Protein AF-A0A965WZR4-F1 (afdb_monomer)

Structure (mmCIF, N/CA/C/O backbone):
data_AF-A0A965WZR4-F1
#
_entry.id   AF-A0A965WZR4-F1
#
loop_
_atom_site.group_PDB
_atom_site.id
_atom_site.type_symbol
_atom_site.label_atom_id
_atom_site.label_alt_id
_atom_site.label_comp_id
_atom_site.label_asym_id
_atom_site.label_entity_id
_atom_site.label_seq_id
_atom_site.pdbx_PDB_ins_code
_atom_site.Cartn_x
_atom_site.Cartn_y
_atom_site.Cartn_z
_atom_site.occupancy
_atom_site.B_iso_or_equiv
_atom_site.auth_seq_id
_atom_site.auth_comp_id
_atom_site.auth_asym_id
_atom_site.auth_atom_id
_at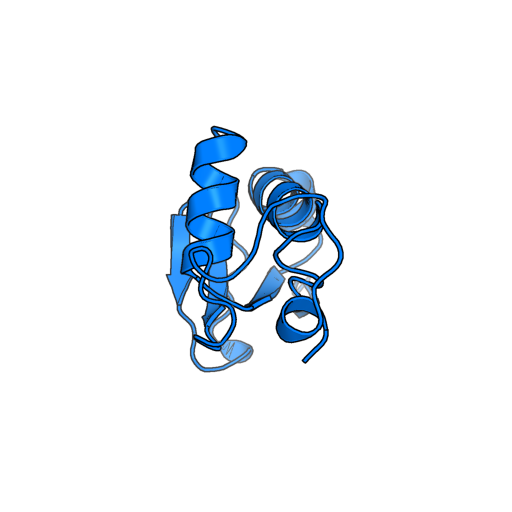om_site.pdbx_PDB_model_num
ATOM 1 N N . MET A 1 1 ? -18.527 7.683 17.108 1.00 55.28 1 MET A N 1
ATOM 2 C CA . MET A 1 1 ? -18.468 8.312 15.768 1.00 55.28 1 MET A CA 1
ATOM 3 C C . MET A 1 1 ? -18.028 7.256 14.766 1.00 55.28 1 MET A C 1
ATOM 5 O O . MET A 1 1 ? -17.180 6.447 15.120 1.00 55.28 1 MET A O 1
ATOM 9 N N . ASN A 1 2 ? -18.622 7.208 13.571 1.00 85.25 2 ASN A N 1
ATOM 10 C CA . ASN A 1 2 ? -18.220 6.254 12.534 1.00 85.25 2 ASN A CA 1
ATOM 11 C C . ASN A 1 2 ? -16.966 6.788 11.819 1.00 85.25 2 ASN A C 1
ATOM 13 O O . ASN A 1 2 ? -16.986 7.926 11.354 1.00 85.25 2 ASN A O 1
ATOM 17 N N . ARG A 1 3 ? -15.882 6.003 11.761 1.00 93.88 3 ARG A N 1
ATOM 18 C CA . ARG A 1 3 ? -14.656 6.387 11.038 1.00 93.88 3 ARG A CA 1
ATOM 19 C C . ARG A 1 3 ? -14.938 6.417 9.527 1.00 93.88 3 ARG A C 1
ATOM 21 O O . ARG A 1 3 ? -15.556 5.466 9.038 1.00 93.88 3 ARG A O 1
ATOM 28 N N . PRO A 1 4 ? -14.508 7.455 8.787 1.00 96.81 4 PRO A N 1
ATOM 29 C CA . PRO A 1 4 ? -14.688 7.503 7.341 1.00 96.81 4 PRO A CA 1
ATOM 30 C C . PRO A 1 4 ? -13.869 6.405 6.658 1.00 96.81 4 PRO A C 1
ATOM 32 O O . PRO A 1 4 ? -12.807 6.019 7.148 1.00 96.81 4 PRO A O 1
ATOM 35 N N . ILE A 1 5 ? -14.355 5.927 5.512 1.00 97.81 5 ILE A N 1
ATOM 36 C CA . ILE A 1 5 ? -13.564 5.085 4.612 1.00 97.81 5 ILE A CA 1
ATOM 37 C C . ILE A 1 5 ? -12.811 6.011 3.659 1.00 97.81 5 ILE A C 1
ATOM 39 O O . ILE A 1 5 ? -13.432 6.845 3.000 1.00 97.81 5 ILE A O 1
ATOM 43 N N . ILE A 1 6 ? -11.488 5.872 3.597 1.00 98.12 6 ILE A N 1
ATOM 44 C CA . ILE A 1 6 ? -10.620 6.649 2.707 1.00 98.12 6 ILE A CA 1
ATOM 45 C C . ILE A 1 6 ? -9.971 5.684 1.723 1.00 98.12 6 ILE A C 1
ATOM 47 O O . ILE A 1 6 ? -9.233 4.787 2.127 1.00 98.12 6 ILE A O 1
ATOM 51 N N . ALA A 1 7 ? -10.253 5.881 0.436 1.00 98.06 7 ALA A N 1
ATOM 52 C CA . ALA A 1 7 ? -9.587 5.154 -0.632 1.00 98.06 7 ALA A CA 1
ATOM 53 C C . ALA A 1 7 ? -8.182 5.729 -0.855 1.00 98.06 7 ALA A C 1
ATOM 55 O O . ALA A 1 7 ? -8.032 6.933 -1.072 1.00 98.06 7 ALA A O 1
ATOM 56 N N . VAL A 1 8 ? -7.167 4.870 -0.816 1.00 98.38 8 VAL A N 1
ATOM 57 C CA . VAL A 1 8 ? -5.767 5.228 -1.051 1.00 98.38 8 VAL A CA 1
ATOM 58 C C . VAL A 1 8 ? -5.265 4.434 -2.256 1.00 98.38 8 VAL A C 1
ATOM 60 O O . VAL A 1 8 ? -5.110 3.214 -2.157 1.00 98.38 8 VAL A O 1
ATOM 63 N N . PRO A 1 9 ? -5.028 5.081 -3.410 1.00 97.75 9 PRO A N 1
ATOM 64 C CA . PRO A 1 9 ? -4.387 4.408 -4.527 1.00 97.75 9 PRO A CA 1
ATOM 65 C C . PRO A 1 9 ? -2.935 4.083 -4.165 1.00 97.75 9 PRO A C 1
ATOM 67 O O . PRO A 1 9 ? -2.244 4.897 -3.553 1.00 97.75 9 PRO A O 1
ATOM 70 N N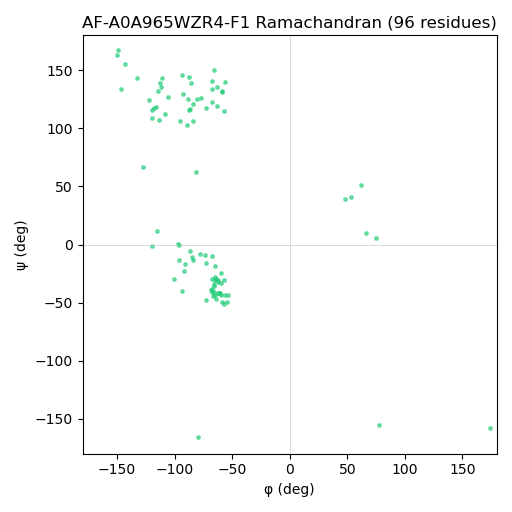 . MET A 1 10 ? -2.464 2.907 -4.576 1.00 97.25 10 MET A N 1
ATOM 71 C CA . MET A 1 10 ? -1.078 2.478 -4.367 1.00 97.25 10 MET A CA 1
ATOM 72 C C . MET A 1 10 ? -0.061 3.427 -5.020 1.00 97.25 10 MET A C 1
ATOM 74 O O . MET A 1 10 ? 1.027 3.640 -4.485 1.00 97.25 10 MET A O 1
ATOM 78 N N . GLY A 1 11 ? -0.438 4.018 -6.157 1.00 96.00 11 GLY A N 1
ATOM 79 C CA . GLY A 1 11 ? 0.442 4.847 -6.973 1.00 96.00 11 GLY A CA 1
ATOM 80 C C . GLY A 1 11 ? 1.416 4.010 -7.801 1.00 96.00 11 GLY A C 1
ATOM 81 O O . GLY A 1 11 ? 1.145 2.850 -8.106 1.00 96.00 11 GLY A O 1
ATOM 82 N N . ASP A 1 12 ? 2.544 4.622 -8.166 1.00 96.75 12 ASP A N 1
ATOM 83 C CA . ASP A 1 12 ? 3.593 3.978 -8.959 1.00 96.75 12 ASP A CA 1
ATOM 84 C C . ASP A 1 12 ? 4.201 2.786 -8.183 1.00 96.75 12 ASP A C 1
ATOM 86 O O . ASP A 1 12 ? 4.795 2.987 -7.114 1.00 96.75 12 ASP A O 1
ATOM 90 N N . PRO A 1 13 ? 4.107 1.553 -8.712 1.00 96.88 13 PRO A N 1
ATOM 91 C CA . PRO A 1 13 ? 4.574 0.348 -8.036 1.00 96.88 13 PRO A CA 1
ATOM 92 C C . PRO A 1 13 ? 6.113 0.204 -8.006 1.00 96.88 13 PRO A C 1
ATOM 94 O O . PRO A 1 13 ? 6.628 -0.707 -7.346 1.00 96.88 13 PRO A O 1
ATOM 97 N N . ALA A 1 14 ? 6.849 1.058 -8.729 1.00 96.75 14 ALA A N 1
ATOM 98 C CA . ALA A 1 14 ? 8.305 1.221 -8.685 1.00 96.75 14 ALA A CA 1
ATOM 99 C C . ALA A 1 14 ? 8.770 2.367 -7.771 1.00 96.75 14 ALA A C 1
ATOM 101 O O . ALA A 1 14 ? 9.970 2.462 -7.489 1.00 96.75 14 ALA A O 1
ATOM 102 N N . GLY A 1 15 ? 7.852 3.241 -7.350 1.00 96.56 15 GLY A N 1
ATOM 103 C CA . GLY A 1 15 ? 8.101 4.299 -6.375 1.00 96.56 15 GLY A CA 1
ATOM 104 C C . GLY A 1 15 ? 8.086 3.789 -4.932 1.00 96.56 15 GLY A C 1
ATOM 105 O O . GLY A 1 15 ? 8.131 2.590 -4.688 1.00 96.56 15 GLY A O 1
ATOM 106 N N . ILE A 1 16 ? 8.001 4.725 -3.978 1.00 98.00 16 ILE A N 1
ATOM 107 C CA . ILE A 1 16 ? 7.962 4.429 -2.529 1.00 98.00 16 ILE A CA 1
ATOM 108 C C . ILE A 1 16 ? 6.539 4.374 -1.940 1.00 98.00 16 ILE A C 1
ATOM 110 O O . ILE A 1 16 ? 6.360 4.229 -0.730 1.00 98.00 16 ILE A O 1
ATOM 114 N N . GLY A 1 17 ? 5.518 4.596 -2.775 1.00 97.94 17 GLY A N 1
ATOM 115 C CA . GLY A 1 17 ? 4.111 4.621 -2.364 1.00 97.94 17 GLY A CA 1
ATOM 116 C C . GLY A 1 17 ? 3.681 3.347 -1.624 1.00 97.94 17 GLY A C 1
ATOM 117 O O . GLY A 1 17 ? 3.155 3.463 -0.512 1.00 97.94 17 GLY A O 1
ATOM 118 N N . PRO A 1 18 ? 3.963 2.144 -2.164 1.00 98.38 18 PRO A N 1
ATOM 119 C CA . PRO A 1 18 ? 3.677 0.881 -1.485 1.00 98.38 18 PRO A CA 1
ATOM 120 C C . PRO A 1 18 ? 4.279 0.793 -0.072 1.00 98.38 18 PRO A C 1
ATOM 122 O O . PRO A 1 18 ? 3.596 0.390 0.869 1.00 98.38 18 PRO A O 1
ATOM 125 N N . GLU A 1 19 ? 5.531 1.214 0.111 1.00 98.62 19 GLU A N 1
ATOM 126 C CA . GLU A 1 19 ? 6.244 1.195 1.392 1.00 98.62 19 GLU A CA 1
ATOM 127 C C . GLU A 1 19 ? 5.648 2.172 2.410 1.00 98.62 19 GLU A C 1
ATOM 129 O O . GLU A 1 19 ? 5.566 1.861 3.601 1.00 98.62 19 GLU A O 1
ATOM 134 N N . ILE A 1 20 ? 5.224 3.354 1.957 1.00 98.56 20 ILE A N 1
ATOM 135 C CA . ILE A 1 20 ? 4.531 4.325 2.812 1.00 98.56 20 ILE A CA 1
ATOM 136 C C . ILE A 1 20 ? 3.197 3.737 3.271 1.00 98.56 20 ILE A C 1
ATOM 138 O O . ILE A 1 20 ? 2.913 3.754 4.466 1.00 98.56 20 ILE A O 1
ATOM 142 N N . ILE A 1 21 ? 2.418 3.153 2.356 1.00 98.62 21 ILE A N 1
ATOM 143 C CA . ILE A 1 21 ? 1.107 2.569 2.665 1.00 98.62 21 ILE A CA 1
ATOM 144 C C . ILE A 1 21 ? 1.224 1.498 3.747 1.00 98.62 21 ILE A C 1
ATOM 146 O O . ILE A 1 21 ? 0.515 1.564 4.748 1.00 98.62 21 ILE A O 1
ATOM 150 N N . VAL A 1 22 ? 2.133 0.531 3.601 1.00 98.69 22 VAL A N 1
ATOM 151 C CA . VAL A 1 22 ? 2.237 -0.571 4.574 1.00 98.69 22 VAL A CA 1
ATOM 152 C C . VAL A 1 22 ? 2.692 -0.076 5.953 1.00 98.69 22 VAL A C 1
ATOM 154 O O . VAL A 1 22 ? 2.210 -0.571 6.968 1.00 98.69 22 VAL A O 1
ATOM 157 N N . LYS A 1 23 ? 3.545 0.956 6.018 1.00 98.62 23 LYS A N 1
ATOM 158 C CA . LYS A 1 23 ? 3.920 1.609 7.287 1.00 98.62 23 LYS A CA 1
ATOM 159 C C . LYS A 1 23 ? 2.747 2.361 7.911 1.00 98.62 23 LYS A C 1
ATOM 161 O O . LYS A 1 23 ? 2.547 2.276 9.116 1.00 98.62 23 LYS A O 1
ATOM 166 N N . THR A 1 24 ? 1.950 3.047 7.097 1.00 98.19 24 THR A N 1
ATOM 167 C CA . THR A 1 24 ? 0.726 3.737 7.521 1.00 98.19 24 THR A CA 1
ATOM 168 C C . THR A 1 24 ? -0.306 2.760 8.093 1.00 98.19 24 THR A C 1
ATOM 170 O O . THR A 1 24 ? -0.895 3.044 9.129 1.00 98.19 24 THR A O 1
ATOM 173 N N . ILE A 1 25 ? -0.502 1.586 7.483 1.00 98.44 25 ILE A N 1
ATOM 174 C CA . ILE A 1 25 ? -1.424 0.555 8.000 1.00 98.44 25 ILE A CA 1
ATOM 175 C C . ILE A 1 25 ? -0.938 -0.055 9.326 1.00 98.44 25 ILE A C 1
ATOM 177 O O . ILE A 1 25 ? -1.750 -0.463 10.160 1.00 98.44 25 ILE A O 1
ATOM 181 N N . ALA A 1 26 ? 0.378 -0.110 9.540 1.00 98.25 26 ALA A N 1
ATOM 182 C CA . ALA A 1 26 ? 0.963 -0.589 10.789 1.00 98.25 26 ALA A CA 1
ATOM 183 C C . ALA A 1 26 ? 0.801 0.400 11.962 1.00 98.25 26 ALA A C 1
ATOM 185 O O . ALA A 1 26 ? 0.971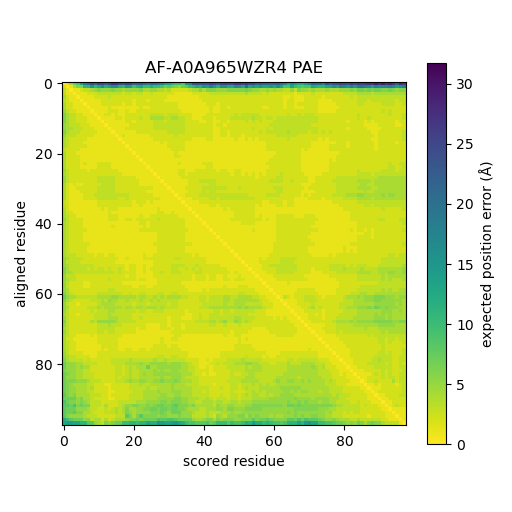 -0.005 13.111 1.00 98.25 26 ALA A O 1
ATOM 186 N N . ASP A 1 27 ? 0.473 1.670 11.699 1.00 98.00 27 ASP A N 1
ATOM 187 C CA . ASP A 1 27 ? 0.345 2.713 12.719 1.00 98.00 27 ASP A CA 1
ATOM 188 C C . ASP A 1 27 ? -1.079 2.755 13.326 1.00 98.00 27 ASP A C 1
ATOM 190 O O . ASP A 1 27 ? -2.046 3.099 12.633 1.00 98.00 27 ASP A O 1
ATOM 194 N N . PRO A 1 28 ? -1.251 2.471 14.635 1.00 97.00 28 PRO A N 1
ATOM 195 C CA . PRO A 1 28 ? -2.549 2.554 15.306 1.00 97.00 28 PRO A CA 1
ATOM 196 C C . PRO A 1 28 ? -3.192 3.950 15.270 1.00 97.00 28 PRO A C 1
ATOM 198 O O . PRO A 1 28 ? -4.415 4.063 15.374 1.00 97.00 28 PRO A O 1
ATOM 201 N N . ALA A 1 29 ? -2.405 5.024 15.131 1.00 97.44 29 ALA A N 1
ATOM 202 C CA . ALA A 1 29 ? -2.942 6.379 15.034 1.00 97.44 29 ALA A CA 1
ATOM 203 C C . ALA A 1 29 ? -3.778 6.567 13.759 1.00 97.44 29 ALA A C 1
ATOM 205 O O . ALA A 1 29 ? -4.760 7.309 13.760 1.00 97.44 29 ALA A O 1
ATOM 206 N N . VAL A 1 30 ? -3.439 5.854 12.683 1.00 96.81 30 VAL A N 1
ATOM 207 C CA . VAL A 1 30 ? -4.162 5.926 11.410 1.00 96.81 30 VAL A CA 1
ATOM 208 C C . VAL A 1 30 ? -5.510 5.226 11.520 1.00 96.81 30 VAL A C 1
ATOM 210 O O . VAL A 1 30 ? -6.538 5.803 11.153 1.00 96.81 30 VAL A O 1
ATOM 213 N N . SER A 1 31 ? -5.531 4.011 12.073 1.00 95.69 31 SER A N 1
ATOM 214 C CA . SER A 1 31 ? -6.777 3.262 12.255 1.00 95.69 31 SER A CA 1
ATOM 215 C C . SER A 1 31 ? -7.714 3.962 13.245 1.00 95.69 31 SER A C 1
ATOM 217 O O . SER A 1 31 ? -8.928 3.877 13.090 1.00 95.69 31 SER A O 1
ATOM 219 N N . ALA A 1 32 ? -7.204 4.741 14.203 1.00 96.31 32 ALA A N 1
ATOM 220 C CA . ALA A 1 32 ? -8.042 5.575 15.065 1.00 96.31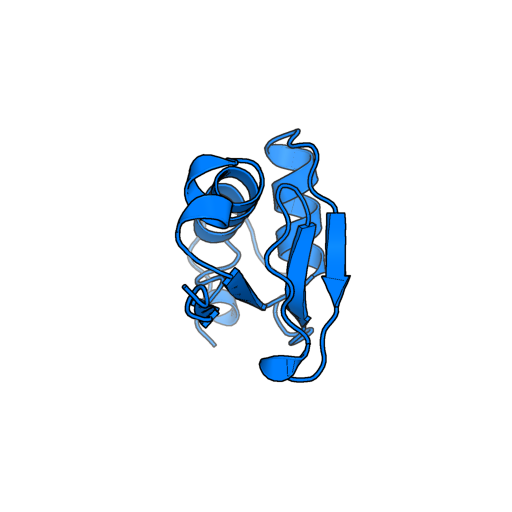 32 ALA A CA 1
ATOM 221 C C . ALA A 1 32 ? -8.797 6.681 14.295 1.00 96.31 32 ALA A C 1
ATOM 223 O O . ALA A 1 32 ? -9.907 7.051 14.685 1.00 96.31 32 ALA A O 1
ATOM 224 N N . LEU A 1 33 ? -8.232 7.181 13.190 1.00 96.56 33 LEU A N 1
ATOM 225 C CA . LEU A 1 33 ? -8.775 8.298 12.409 1.00 96.56 33 LEU A CA 1
ATOM 226 C C . LEU A 1 33 ? -9.669 7.850 11.247 1.00 96.56 33 LEU A C 1
ATOM 228 O O . LEU A 1 33 ? -10.699 8.475 10.993 1.00 96.56 33 LEU A O 1
ATOM 232 N N . ALA A 1 34 ? -9.300 6.780 10.539 1.00 97.19 34 ALA A N 1
ATOM 233 C CA . ALA A 1 34 ? -9.984 6.351 9.321 1.00 97.19 34 ALA A CA 1
ATOM 234 C C . ALA A 1 34 ? -9.919 4.835 9.103 1.00 97.19 34 ALA A C 1
ATOM 236 O O . ALA A 1 34 ? -9.095 4.126 9.678 1.00 97.19 34 ALA A O 1
ATOM 237 N N . LYS A 1 35 ? -10.801 4.341 8.232 1.00 97.88 35 LYS A N 1
ATOM 238 C CA . LYS A 1 35 ? -10.696 3.017 7.625 1.00 97.88 35 LYS A CA 1
ATOM 239 C C . LYS A 1 35 ? -10.019 3.171 6.266 1.00 97.88 35 LYS A C 1
ATOM 241 O O . LYS A 1 35 ? -10.617 3.715 5.339 1.00 97.88 35 LYS A O 1
ATOM 246 N N . VAL A 1 36 ? -8.761 2.760 6.169 1.00 98.31 36 VAL A N 1
ATOM 247 C CA . VAL A 1 36 ? -7.988 2.889 4.931 1.00 98.31 36 VAL A CA 1
ATOM 248 C C . VAL A 1 36 ? -8.302 1.709 4.020 1.00 98.31 36 VAL A C 1
ATOM 250 O O . VAL A 1 36 ? -8.089 0.560 4.398 1.00 98.31 36 VAL A O 1
ATOM 253 N N . LEU A 1 37 ? -8.798 2.011 2.824 1.00 98.62 37 LEU A N 1
ATOM 254 C CA . LEU A 1 37 ? -9.039 1.050 1.757 1.00 98.62 37 LEU A CA 1
ATOM 255 C C . LEU A 1 37 ? -7.999 1.272 0.665 1.00 98.62 37 LEU A C 1
ATOM 257 O O . LEU A 1 37 ? -8.019 2.301 -0.009 1.00 98.62 37 LEU A O 1
ATOM 261 N N . VAL A 1 38 ? -7.095 0.322 0.482 1.00 98.62 38 VAL A N 1
ATOM 262 C CA . VAL A 1 38 ? -6.057 0.422 -0.542 1.00 98.62 38 VAL A CA 1
ATOM 263 C C . VAL A 1 38 ? -6.598 -0.101 -1.869 1.00 98.62 38 VAL A C 1
ATOM 265 O O . VAL A 1 38 ? -7.302 -1.109 -1.907 1.00 98.62 38 VAL A O 1
ATOM 268 N N . ILE A 1 39 ? -6.266 0.583 -2.961 1.00 98.44 39 ILE A N 1
ATOM 269 C CA . ILE A 1 39 ? -6.546 0.139 -4.330 1.00 98.44 39 ILE A CA 1
ATOM 270 C C . ILE A 1 39 ? -5.201 -0.040 -5.031 1.00 98.44 39 ILE A C 1
ATOM 272 O O . ILE A 1 39 ? -4.448 0.927 -5.172 1.00 98.44 39 ILE A O 1
ATOM 276 N N . GLY A 1 40 ? -4.874 -1.259 -5.449 1.00 97.69 40 GLY A N 1
ATOM 277 C CA . GLY A 1 40 ? -3.566 -1.550 -6.031 1.00 97.69 40 GLY A CA 1
ATOM 278 C C . GLY A 1 40 ? -3.345 -3.029 -6.300 1.00 97.69 40 GLY A C 1
ATOM 279 O O . GLY A 1 40 ? -4.299 -3.789 -6.413 1.00 97.69 40 GLY A O 1
ATOM 280 N N . ASP A 1 41 ? -2.081 -3.431 -6.389 1.00 98.12 41 ASP A N 1
ATOM 281 C CA . ASP A 1 41 ? -1.688 -4.811 -6.668 1.00 98.12 41 ASP A CA 1
ATOM 282 C C . ASP A 1 41 ? -1.161 -5.488 -5.404 1.00 98.12 41 ASP A C 1
ATOM 284 O O . ASP A 1 41 ? -0.246 -4.987 -4.735 1.00 98.12 41 ASP A O 1
ATOM 288 N N . ARG A 1 42 ? -1.725 -6.653 -5.080 1.00 98.44 42 ARG A N 1
ATOM 289 C CA . ARG A 1 42 ? -1.332 -7.420 -3.895 1.00 98.44 42 ARG A CA 1
ATOM 290 C C . ARG A 1 42 ? 0.152 -7.758 -3.866 1.00 98.44 42 ARG A C 1
ATOM 292 O O . ARG A 1 42 ? 0.771 -7.608 -2.819 1.00 98.44 42 ARG A O 1
ATOM 299 N N . ARG A 1 43 ? 0.739 -8.179 -4.987 1.00 98.25 43 ARG A N 1
ATOM 300 C CA . ARG A 1 43 ? 2.133 -8.655 -5.045 1.00 98.25 43 ARG A CA 1
ATOM 301 C C . ARG A 1 43 ? 3.110 -7.524 -4.745 1.00 98.25 43 ARG A C 1
ATOM 303 O O . ARG A 1 43 ? 4.135 -7.729 -4.095 1.00 98.25 43 ARG A O 1
ATOM 310 N N . VAL A 1 44 ? 2.784 -6.313 -5.196 1.00 98.25 44 VAL A N 1
ATOM 311 C CA . VAL A 1 44 ? 3.573 -5.107 -4.913 1.00 98.25 44 VAL A CA 1
ATOM 312 C C . VAL A 1 44 ? 3.519 -4.770 -3.424 1.00 98.25 44 VAL A C 1
ATOM 314 O O . VAL A 1 44 ? 4.558 -4.499 -2.818 1.00 98.25 44 VAL A O 1
ATOM 317 N N . LEU A 1 45 ? 2.333 -4.839 -2.818 1.00 98.62 45 LEU A N 1
ATOM 318 C CA . LEU A 1 45 ? 2.147 -4.582 -1.389 1.00 98.62 45 LEU A CA 1
ATOM 319 C C . LEU A 1 45 ? 2.792 -5.668 -0.517 1.00 98.62 45 LEU A C 1
ATOM 321 O O . LEU A 1 45 ? 3.433 -5.333 0.473 1.00 98.62 45 LEU A O 1
ATOM 325 N N . GLU A 1 46 ? 2.722 -6.944 -0.899 1.00 98.50 46 GLU A N 1
ATOM 326 C CA . GLU A 1 46 ? 3.439 -8.039 -0.225 1.00 98.50 46 GLU A CA 1
ATOM 327 C C . GLU A 1 46 ? 4.956 -7.818 -0.258 1.00 98.50 46 GLU A C 1
ATOM 329 O O . GLU A 1 46 ? 5.629 -7.943 0.770 1.00 98.50 46 GLU A O 1
ATOM 334 N N . ARG A 1 47 ? 5.501 -7.403 -1.411 1.00 97.88 47 ARG A N 1
ATOM 335 C CA . ARG A 1 47 ? 6.916 -7.024 -1.525 1.00 97.88 47 ARG A CA 1
ATOM 336 C C . ARG A 1 47 ? 7.259 -5.849 -0.606 1.00 97.88 47 ARG A C 1
ATOM 338 O O . ARG A 1 47 ? 8.309 -5.875 0.035 1.00 97.88 47 ARG A O 1
ATOM 345 N N . ALA A 1 48 ? 6.390 -4.843 -0.515 1.00 98.44 48 ALA A N 1
ATOM 346 C CA . ALA A 1 48 ? 6.583 -3.694 0.366 1.00 98.44 48 ALA A CA 1
ATOM 347 C C . ALA A 1 48 ? 6.534 -4.080 1.856 1.00 98.44 48 ALA A C 1
ATOM 349 O O . ALA A 1 48 ? 7.374 -3.612 2.628 1.00 98.44 48 ALA A O 1
ATOM 350 N N . ILE A 1 49 ? 5.616 -4.971 2.257 1.00 98.69 49 ILE A N 1
ATOM 351 C CA . ILE A 1 49 ? 5.541 -5.536 3.617 1.00 98.69 49 ILE A CA 1
ATOM 352 C C . ILE A 1 49 ? 6.854 -6.243 3.962 1.00 98.69 49 ILE A C 1
ATOM 354 O O . ILE A 1 49 ? 7.447 -5.960 5.004 1.00 98.69 49 ILE A O 1
ATOM 358 N N . ALA A 1 50 ? 7.343 -7.108 3.066 1.00 98.12 50 ALA A N 1
ATOM 359 C CA . ALA A 1 50 ? 8.601 -7.825 3.254 1.00 98.12 50 ALA A CA 1
ATOM 360 C C . ALA A 1 50 ? 9.807 -6.873 3.337 1.00 98.12 50 ALA A C 1
ATOM 362 O O . ALA A 1 50 ? 10.668 -7.043 4.198 1.00 98.12 50 ALA A O 1
ATOM 363 N N . CYS A 1 51 ? 9.850 -5.847 2.481 1.00 97.44 51 CYS A N 1
ATOM 364 C CA . CYS A 1 51 ? 10.916 -4.845 2.464 1.00 97.44 51 CYS A CA 1
ATOM 365 C C . CYS A 1 51 ? 10.946 -3.997 3.745 1.00 97.44 51 CYS A C 1
ATOM 367 O O . CYS A 1 51 ? 12.015 -3.755 4.302 1.00 97.44 51 CYS A O 1
ATOM 369 N N . CYS A 1 52 ? 9.780 -3.563 4.229 1.00 98.19 52 CYS A N 1
ATOM 370 C CA . CYS A 1 52 ? 9.669 -2.705 5.408 1.00 98.19 52 CYS A CA 1
ATOM 371 C C . CYS A 1 52 ? 9.667 -3.473 6.735 1.00 98.19 52 CYS A C 1
ATOM 373 O O . CYS A 1 52 ? 9.752 -2.837 7.783 1.00 98.19 52 CYS A O 1
ATOM 375 N N . GLN A 1 53 ? 9.542 -4.804 6.694 1.00 98.25 53 GLN A N 1
ATOM 376 C CA . GLN A 1 53 ? 9.465 -5.683 7.866 1.00 98.25 53 GLN A CA 1
ATOM 377 C C . GLN A 1 53 ? 8.367 -5.261 8.858 1.00 98.25 53 GLN A C 1
ATOM 379 O O . GLN A 1 53 ? 8.558 -5.283 10.074 1.00 98.25 53 GLN A O 1
ATOM 384 N N . VAL A 1 54 ? 7.209 -4.854 8.333 1.00 97.75 54 VAL A N 1
ATOM 385 C CA . VAL A 1 54 ? 6.059 -4.428 9.143 1.00 97.75 54 VAL A CA 1
ATOM 386 C C . VAL A 1 54 ? 5.101 -5.596 9.404 1.00 97.75 54 VAL A C 1
ATOM 388 O O . VAL A 1 54 ? 4.925 -6.446 8.530 1.00 97.75 54 VAL A O 1
ATOM 391 N N . PRO A 1 55 ? 4.439 -5.650 10.574 1.00 97.00 55 PRO A N 1
ATOM 392 C CA . PRO A 1 55 ? 3.507 -6.720 10.923 1.00 97.00 55 PRO A CA 1
ATOM 393 C C . PRO A 1 55 ? 2.127 -6.475 10.290 1.00 97.00 55 PRO A C 1
ATOM 395 O O . PRO A 1 55 ? 1.140 -6.269 10.992 1.00 97.00 55 PRO A O 1
ATOM 398 N N . VAL A 1 56 ? 2.066 -6.445 8.958 1.00 98.50 56 VAL A N 1
ATOM 399 C CA . VAL A 1 56 ? 0.837 -6.180 8.198 1.00 98.50 56 VAL A CA 1
ATOM 400 C C . VAL A 1 56 ? 0.389 -7.430 7.452 1.00 98.50 56 VAL A C 1
ATOM 402 O O . VAL A 1 56 ? 1.195 -8.104 6.815 1.00 98.50 56 VAL A O 1
ATOM 405 N N . GLN A 1 57 ? -0.907 -7.722 7.504 1.00 98.38 57 GLN A N 1
ATOM 406 C CA . GLN A 1 57 ? -1.559 -8.756 6.703 1.00 98.38 57 GLN A CA 1
ATOM 407 C C . GLN A 1 57 ? -2.480 -8.110 5.672 1.00 98.38 57 GLN A C 1
ATOM 409 O O . GLN A 1 57 ? -3.133 -7.110 5.962 1.00 98.38 57 GLN A O 1
ATOM 414 N N . ILE A 1 58 ? -2.559 -8.681 4.473 1.00 98.69 58 ILE A N 1
ATOM 415 C CA . ILE A 1 58 ? -3.475 -8.201 3.436 1.00 98.69 58 ILE A CA 1
ATOM 416 C C . ILE A 1 58 ? -4.791 -8.969 3.531 1.00 98.69 58 ILE A C 1
ATOM 418 O O . ILE A 1 58 ? -4.807 -10.200 3.516 1.00 98.69 58 ILE A O 1
ATOM 422 N N . ARG A 1 59 ? -5.900 -8.230 3.570 1.00 98.56 59 ARG A N 1
ATOM 423 C CA . ARG A 1 59 ? -7.260 -8.751 3.447 1.00 98.56 59 ARG A CA 1
ATOM 424 C C . ARG A 1 59 ? -7.877 -8.239 2.143 1.00 98.56 59 ARG A C 1
ATOM 426 O O . ARG A 1 59 ? -8.243 -7.067 2.060 1.00 98.56 59 ARG A O 1
ATOM 433 N N . PRO A 1 60 ? -8.029 -9.094 1.120 1.00 98.06 60 PRO A N 1
ATOM 434 C CA . PRO A 1 60 ? -8.750 -8.723 -0.088 1.00 98.06 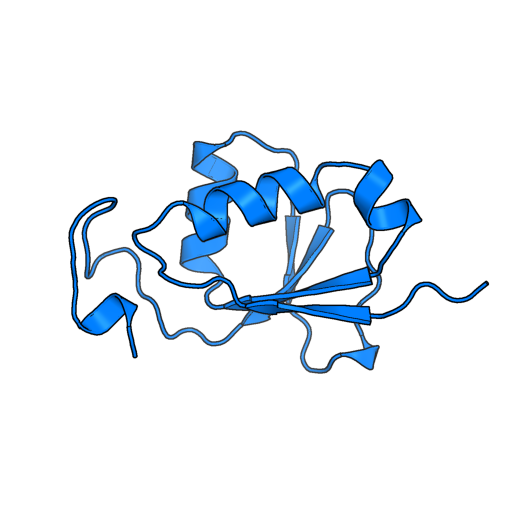60 PRO A CA 1
ATOM 435 C C . PRO A 1 60 ? -10.221 -8.423 0.220 1.00 98.06 60 PRO A C 1
ATOM 437 O O . PRO A 1 60 ? -10.881 -9.178 0.937 1.00 98.06 60 PRO A O 1
ATOM 440 N N . VAL A 1 61 ? -10.745 -7.341 -0.349 1.00 98.06 61 VAL A N 1
ATOM 441 C CA . VAL A 1 61 ? -12.147 -6.930 -0.247 1.00 98.06 61 VAL A CA 1
ATOM 442 C C . VAL A 1 61 ? -12.690 -6.578 -1.630 1.00 98.06 61 VAL A C 1
ATOM 444 O O . VAL A 1 61 ? -11.989 -6.019 -2.467 1.00 98.06 61 VAL A O 1
ATOM 447 N N . SER A 1 62 ? -13.958 -6.903 -1.885 1.00 95.69 62 SER A N 1
ATOM 448 C CA . SER A 1 62 ? -14.595 -6.662 -3.189 1.00 95.69 62 SER A CA 1
ATOM 449 C C . SER A 1 62 ? -15.307 -5.314 -3.287 1.00 95.69 62 SER A C 1
ATOM 451 O O . SER A 1 62 ? -15.530 -4.814 -4.386 1.00 95.69 62 SER A O 1
ATOM 453 N N . THR A 1 63 ? -15.690 -4.718 -2.155 1.00 95.50 63 THR A N 1
ATOM 454 C CA . THR A 1 63 ? -16.387 -3.428 -2.119 1.00 95.50 63 THR A CA 1
ATOM 455 C C . THR A 1 63 ? -15.935 -2.590 -0.923 1.00 95.50 63 THR A C 1
ATOM 457 O O . THR A 1 63 ? -15.536 -3.153 0.102 1.00 95.50 63 THR A O 1
ATOM 460 N N . PRO A 1 64 ? -16.059 -1.249 -0.989 1.00 95.25 64 PRO A N 1
ATOM 461 C CA . PRO A 1 64 ? -15.677 -0.380 0.122 1.00 95.25 64 PRO A CA 1
ATOM 462 C C . PRO A 1 64 ? -16.394 -0.690 1.442 1.00 95.25 64 PRO A C 1
ATOM 464 O O . PRO A 1 64 ? -15.813 -0.517 2.509 1.00 95.25 64 PRO A O 1
ATOM 467 N N . GLY A 1 65 ? -17.633 -1.194 1.392 1.00 95.25 65 GLY A N 1
ATOM 468 C CA . GLY A 1 65 ? -18.419 -1.523 2.587 1.00 95.25 65 GLY A CA 1
ATOM 469 C C . GLY A 1 65 ? -17.837 -2.654 3.443 1.00 95.25 65 GLY A C 1
ATOM 470 O O . GLY A 1 65 ? -18.181 -2.760 4.617 1.00 95.25 65 GLY A O 1
ATOM 471 N N . LEU A 1 66 ? -16.938 -3.468 2.880 1.00 96.12 66 LEU A N 1
ATOM 472 C CA . LEU A 1 66 ? -16.248 -4.549 3.589 1.00 96.12 66 LEU A CA 1
ATOM 473 C C . LEU A 1 66 ? -14.968 -4.084 4.302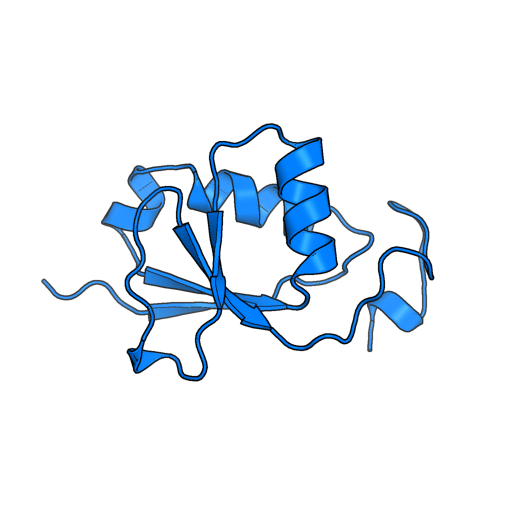 1.00 96.12 66 LEU A C 1
ATOM 475 O O . LEU A 1 66 ? -14.363 -4.869 5.028 1.00 96.12 66 LEU A O 1
ATOM 479 N N . CYS A 1 67 ? -14.564 -2.823 4.123 1.00 96.75 67 CYS A N 1
ATOM 480 C CA . CYS A 1 67 ? -13.403 -2.252 4.796 1.00 96.75 67 CYS A CA 1
ATOM 481 C C . CYS A 1 67 ? -13.660 -2.124 6.307 1.00 96.75 67 CYS A C 1
ATOM 483 O O . CYS A 1 67 ? -14.605 -1.458 6.760 1.00 96.75 67 CYS A O 1
ATOM 485 N N . GLN A 1 68 ? -12.799 -2.757 7.099 1.00 96.00 68 GLN A N 1
ATOM 486 C CA . GLN A 1 68 ? -12.887 -2.760 8.559 1.00 96.00 68 GLN A CA 1
ATOM 487 C C . GLN A 1 68 ? -11.906 -1.753 9.171 1.00 96.00 68 GLN A C 1
ATOM 489 O O . GLN A 1 68 ? -12.216 -1.146 10.204 1.00 96.00 68 GLN A O 1
ATOM 494 N N . GLY A 1 69 ? -10.776 -1.500 8.497 1.00 95.62 69 GLY A N 1
ATOM 495 C CA . GLY A 1 69 ? -9.763 -0.538 8.922 1.00 95.62 69 GLY A CA 1
ATOM 496 C C . GLY A 1 69 ? -9.144 -0.910 10.265 1.00 95.62 69 GLY A C 1
ATOM 497 O O . GLY A 1 69 ? -9.169 -0.101 11.194 1.00 95.62 69 GLY A O 1
ATOM 498 N N . GLU A 1 70 ? -8.685 -2.150 10.394 1.00 97.00 70 GLU A N 1
ATOM 499 C CA . GLU A 1 70 ? -8.020 -2.661 11.595 1.00 97.00 70 GLU A CA 1
ATOM 500 C C . GLU A 1 70 ? -6.517 -2.365 11.527 1.00 97.00 70 GLU A C 1
ATOM 502 O O . GLU A 1 70 ? -5.913 -2.414 10.457 1.00 97.00 70 GLU A O 1
ATOM 507 N N . THR A 1 71 ? -5.898 -2.056 12.667 1.00 97.94 71 THR A N 1
ATOM 508 C CA . THR A 1 71 ? -4.444 -1.852 12.730 1.00 97.94 71 THR A CA 1
ATOM 509 C C . THR A 1 71 ? -3.716 -3.112 12.275 1.00 97.94 71 THR A C 1
ATOM 511 O O . THR A 1 71 ? -4.017 -4.202 12.758 1.00 97.94 71 THR A O 1
ATOM 514 N N . GLY A 1 72 ? -2.743 -2.964 11.377 1.00 98.06 72 GLY A N 1
ATOM 515 C CA . GLY A 1 72 ? -1.984 -4.100 10.854 1.00 98.06 72 GLY A CA 1
ATOM 516 C C . GLY A 1 72 ? -2.747 -4.955 9.835 1.00 98.06 72 GLY A C 1
ATOM 517 O O . GLY A 1 72 ? -2.214 -5.969 9.392 1.00 98.06 72 GLY A O 1
ATOM 518 N N . VAL A 1 73 ? -3.957 -4.563 9.419 1.00 98.62 73 VAL A N 1
ATOM 519 C CA . VAL A 1 73 ? -4.697 -5.246 8.350 1.00 98.62 73 VAL A CA 1
ATOM 520 C C . VAL A 1 73 ? -4.951 -4.282 7.199 1.00 98.62 73 VAL A C 1
ATOM 522 O O . VAL A 1 73 ? -5.656 -3.284 7.332 1.00 98.62 73 VAL A O 1
ATOM 525 N N . LEU A 1 74 ? -4.368 -4.594 6.047 1.00 98.75 74 LEU A N 1
ATOM 526 C CA . LEU A 1 74 ? -4.513 -3.832 4.817 1.00 98.75 74 LEU A CA 1
ATOM 527 C C . LEU A 1 74 ? -5.725 -4.362 4.046 1.00 98.75 74 LEU A C 1
ATOM 529 O O . LEU A 1 74 ? -5.648 -5.413 3.408 1.00 98.75 74 LEU A O 1
ATOM 533 N N . ASP A 1 75 ? -6.837 -3.629 4.101 1.00 98.62 75 ASP A N 1
ATOM 534 C CA . ASP A 1 75 ? -8.012 -3.896 3.269 1.00 98.62 75 ASP A CA 1
ATOM 535 C C . ASP A 1 75 ? -7.717 -3.479 1.820 1.00 98.62 75 ASP A C 1
ATOM 537 O O . ASP A 1 75 ? -7.457 -2.303 1.555 1.00 98.62 75 ASP A O 1
ATOM 541 N N . LEU A 1 76 ? -7.737 -4.436 0.888 1.00 98.75 76 LEU A N 1
ATOM 542 C CA . LEU A 1 76 ? -7.271 -4.249 -0.491 1.00 98.75 76 LEU A CA 1
ATOM 543 C C . LEU A 1 76 ? -8.361 -4.544 -1.525 1.00 98.75 76 LEU A C 1
ATOM 545 O O . LEU A 1 76 ? -8.856 -5.667 -1.592 1.00 98.75 76 LEU A O 1
ATOM 549 N N . ILE A 1 77 ? -8.645 -3.580 -2.401 1.00 98.50 77 ILE A N 1
ATOM 550 C CA . ILE A 1 77 ? -9.200 -3.862 -3.730 1.00 98.50 77 ILE A CA 1
ATOM 551 C C . ILE A 1 77 ? -8.021 -4.198 -4.645 1.00 98.50 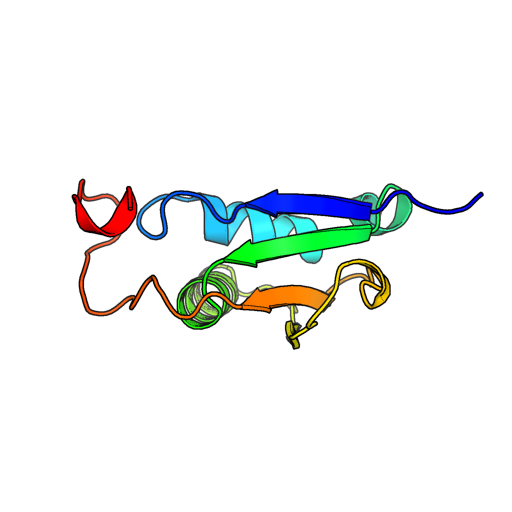77 ILE A C 1
ATOM 553 O O . ILE A 1 77 ? -7.238 -3.321 -5.013 1.00 98.50 77 ILE A O 1
ATOM 557 N N . ASP A 1 78 ? -7.891 -5.484 -4.957 1.00 98.00 78 ASP A N 1
ATOM 558 C CA . ASP A 1 78 ? -6.775 -6.038 -5.721 1.00 98.00 78 ASP A CA 1
ATOM 559 C C . ASP A 1 78 ? -7.056 -5.951 -7.224 1.00 98.00 78 ASP A C 1
ATOM 561 O O . ASP A 1 78 ? -8.020 -6.540 -7.715 1.00 98.00 78 ASP A O 1
ATOM 565 N N . LEU A 1 79 ? -6.232 -5.186 -7.935 1.00 96.50 79 LEU A N 1
ATOM 566 C CA . LEU A 1 79 ? -6.357 -4.951 -9.372 1.00 96.50 79 LEU A CA 1
ATOM 567 C C . LEU A 1 79 ? -5.572 -5.958 -10.219 1.00 96.50 79 LEU A C 1
ATOM 569 O O . LEU A 1 79 ? -5.830 -6.040 -11.418 1.00 96.50 79 LEU A O 1
ATOM 573 N N . ASP A 1 80 ? -4.620 -6.687 -9.623 1.00 95.62 80 ASP A N 1
ATOM 574 C CA . ASP A 1 80 ? -3.761 -7.666 -10.310 1.00 95.62 80 ASP A CA 1
ATOM 575 C C . ASP A 1 80 ? -3.126 -7.135 -11.621 1.00 95.62 80 ASP A C 1
ATOM 577 O O . ASP A 1 80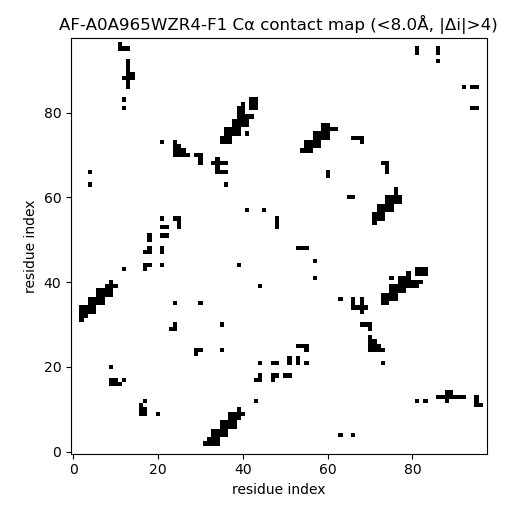 ? -3.028 -7.836 -12.629 1.00 95.62 80 ASP A O 1
ATOM 581 N N . ASN A 1 81 ? -2.703 -5.866 -11.634 1.00 93.94 81 ASN A N 1
ATOM 582 C CA . ASN A 1 81 ? -2.268 -5.164 -12.846 1.00 93.94 81 ASN A CA 1
ATOM 583 C C . ASN A 1 81 ? -0.809 -4.670 -12.825 1.00 93.94 81 ASN A C 1
ATOM 585 O O . ASN A 1 81 ? -0.347 -4.127 -13.828 1.00 93.94 81 ASN A O 1
ATOM 589 N N . ALA A 1 82 ? -0.063 -4.876 -11.737 1.00 94.25 82 ALA A N 1
ATOM 590 C CA . ALA A 1 82 ? 1.293 -4.351 -11.566 1.00 94.25 82 ALA A CA 1
ATOM 591 C C . ALA A 1 82 ? 2.294 -5.450 -11.178 1.00 94.25 82 ALA A C 1
ATOM 593 O O . ALA A 1 82 ? 2.850 -5.454 -10.083 1.00 94.25 82 ALA A O 1
ATOM 594 N N . ASP A 1 83 ? 2.552 -6.385 -12.097 1.00 94.38 83 ASP A N 1
ATOM 595 C CA . ASP A 1 83 ? 3.498 -7.485 -11.878 1.00 94.38 83 ASP A CA 1
ATOM 596 C C . ASP A 1 83 ? 4.914 -6.967 -11.518 1.00 94.38 83 ASP A C 1
ATOM 598 O O . ASP A 1 83 ? 5.589 -6.361 -12.366 1.00 94.38 83 ASP A O 1
ATOM 602 N N . PRO A 1 84 ? 5.404 -7.240 -10.289 1.00 93.44 84 PRO A N 1
ATOM 603 C CA . PRO A 1 84 ? 6.675 -6.728 -9.785 1.00 93.44 84 PRO A CA 1
ATOM 604 C C . PRO A 1 84 ? 7.912 -7.278 -10.504 1.00 93.44 84 PRO A C 1
ATOM 606 O O . PRO A 1 84 ? 9.009 -6.770 -10.267 1.00 93.44 84 PRO A O 1
ATOM 609 N N . THR A 1 85 ? 7.769 -8.292 -11.363 1.00 94.38 85 THR A N 1
ATOM 610 C CA . THR A 1 85 ? 8.866 -8.854 -12.169 1.00 94.38 85 THR A CA 1
ATOM 611 C C . THR A 1 85 ? 9.127 -8.076 -13.462 1.00 94.38 85 THR A C 1
ATOM 613 O O . THR A 1 85 ? 10.164 -8.259 -14.099 1.00 94.38 85 THR A O 1
ATOM 616 N N . ARG A 1 86 ? 8.211 -7.179 -13.854 1.00 95.38 86 ARG A N 1
ATOM 617 C CA . ARG A 1 86 ? 8.238 -6.478 -15.150 1.00 95.38 86 ARG A CA 1
ATOM 618 C C . ARG A 1 86 ? 8.851 -5.079 -15.100 1.00 95.38 86 ARG A C 1
ATOM 620 O O . ARG A 1 86 ? 8.900 -4.398 -16.123 1.00 95.38 86 ARG A O 1
ATOM 627 N N . TYR A 1 87 ? 9.307 -4.631 -13.936 1.00 95.12 87 TYR A N 1
ATOM 628 C CA . TYR A 1 87 ? 9.928 -3.322 -13.749 1.00 95.12 87 TYR A CA 1
ATOM 629 C C . TYR A 1 87 ? 10.971 -3.367 -12.625 1.00 95.12 87 TYR A C 1
ATOM 631 O O . TYR A 1 87 ? 11.050 -4.324 -11.858 1.00 95.12 87 TYR A O 1
ATOM 639 N N . ALA A 1 88 ? 11.782 -2.315 -12.523 1.00 94.94 88 ALA A N 1
ATOM 640 C CA . ALA A 1 88 ? 12.776 -2.162 -11.466 1.00 94.94 88 ALA A CA 1
ATOM 641 C C . ALA A 1 88 ? 12.399 -0.998 -10.543 1.00 94.94 88 ALA A C 1
ATOM 643 O O . ALA A 1 88 ? 11.981 0.055 -11.020 1.00 94.94 88 ALA A O 1
ATOM 644 N N . LEU A 1 89 ? 12.585 -1.179 -9.232 1.00 94.88 89 LEU A N 1
ATOM 645 C CA . LEU A 1 89 ? 12.393 -0.117 -8.240 1.00 94.88 89 LEU A CA 1
ATOM 646 C C . LEU A 1 89 ? 13.266 1.105 -8.563 1.00 94.88 89 LEU A C 1
ATOM 648 O O . LEU A 1 89 ? 14.421 0.962 -8.975 1.00 94.88 89 LEU A O 1
ATOM 652 N N . GLY A 1 90 ? 12.711 2.304 -8.378 1.00 94.00 90 GLY A N 1
ATOM 653 C CA . GLY A 1 90 ? 13.409 3.573 -8.603 1.00 94.00 90 GLY A CA 1
ATOM 654 C C . GLY A 1 90 ? 13.775 3.864 -10.062 1.00 94.00 90 GLY A C 1
ATOM 655 O O . GLY A 1 90 ? 14.527 4.805 -10.320 1.00 94.00 90 GLY A O 1
ATOM 656 N N . LYS A 1 91 ? 13.274 3.080 -11.026 1.00 95.31 91 LYS A N 1
ATOM 657 C CA . LYS A 1 91 ? 13.462 3.325 -12.461 1.00 95.31 91 LYS A CA 1
ATOM 658 C C . LYS A 1 91 ? 12.131 3.647 -13.125 1.00 95.31 91 LYS A C 1
ATOM 660 O O . LYS A 1 91 ? 11.157 2.921 -12.958 1.00 95.31 91 LYS A O 1
ATOM 665 N N . VAL A 1 92 ? 12.127 4.711 -13.927 1.00 93.06 92 VAL A N 1
ATOM 666 C CA . VAL A 1 92 ? 10.962 5.119 -14.720 1.00 93.06 92 VAL A CA 1
ATOM 667 C C . VAL A 1 92 ? 10.551 3.986 -15.663 1.00 93.06 92 VAL A C 1
ATOM 669 O O . VAL A 1 92 ? 11.390 3.421 -16.367 1.00 93.06 92 VAL A O 1
ATOM 672 N N . SER A 1 93 ? 9.255 3.674 -15.688 1.00 94.31 93 SER A N 1
ATOM 673 C CA . SER A 1 93 ? 8.665 2.637 -16.533 1.00 94.31 93 SER A CA 1
ATOM 674 C C . SER A 1 93 ? 7.259 3.044 -16.963 1.00 94.31 93 SER A C 1
ATOM 676 O O . SER A 1 93 ? 6.450 3.443 -16.131 1.00 94.31 93 SER A O 1
ATOM 678 N N . ALA A 1 94 ? 6.940 2.896 -18.252 1.00 92.19 94 ALA A N 1
ATOM 679 C CA . ALA A 1 94 ? 5.595 3.171 -18.762 1.00 92.19 94 ALA A CA 1
ATOM 680 C C . ALA A 1 94 ? 4.535 2.245 -18.143 1.00 92.19 94 ALA A C 1
ATOM 682 O O . ALA A 1 94 ? 3.406 2.668 -17.934 1.00 92.19 94 ALA A O 1
ATOM 683 N N . LEU A 1 95 ? 4.911 1.004 -17.810 1.00 90.00 95 LEU A N 1
ATOM 684 C CA . LEU A 1 95 ? 4.025 0.038 -17.154 1.00 90.00 95 LEU A CA 1
ATOM 685 C C . LEU A 1 95 ? 3.576 0.515 -15.767 1.00 90.00 95 LEU A C 1
ATOM 687 O O . LEU A 1 95 ? 2.475 0.199 -15.343 1.00 90.00 95 LEU A O 1
ATOM 691 N N . CYS A 1 96 ? 4.408 1.297 -15.080 1.00 91.12 96 CYS A N 1
ATOM 692 C CA . CYS A 1 96 ? 4.110 1.813 -13.749 1.00 91.12 96 CYS A CA 1
ATOM 693 C C . CYS A 1 96 ? 3.137 3.007 -13.739 1.00 91.12 96 CYS A C 1
ATOM 695 O O . CYS A 1 96 ? 2.721 3.430 -12.664 1.00 91.12 96 CYS A O 1
ATOM 697 N N . GLY A 1 97 ? 2.802 3.562 -14.910 1.00 85.94 97 GLY A N 1
ATOM 698 C CA . GLY A 1 97 ? 1.907 4.716 -15.059 1.00 85.94 97 GLY A CA 1
ATOM 699 C C . GLY A 1 97 ? 0.598 4.424 -15.800 1.00 85.94 97 GLY A C 1
ATOM 700 O O . GLY A 1 97 ? -0.060 5.375 -16.216 1.00 85.94 97 GLY A O 1
ATOM 701 N N . GLN A 1 98 ? 0.268 3.147 -16.025 1.00 79.19 98 GLN A N 1
ATOM 702 C CA . GLN A 1 98 ? -0.994 2.698 -16.636 1.00 79.19 98 GLN A CA 1
ATOM 703 C C . GLN A 1 98 ? -2.112 2.611 -15.598 1.00 79.19 98 GLN A C 1
ATOM 705 O O . GLN A 1 98 ? -3.259 2.936 -15.975 1.00 79.19 98 GLN A O 1
#

Secondary structure (DSSP, 8-state):
-PPPEEEEE---TTSSHHHHHHHHHH-HHHH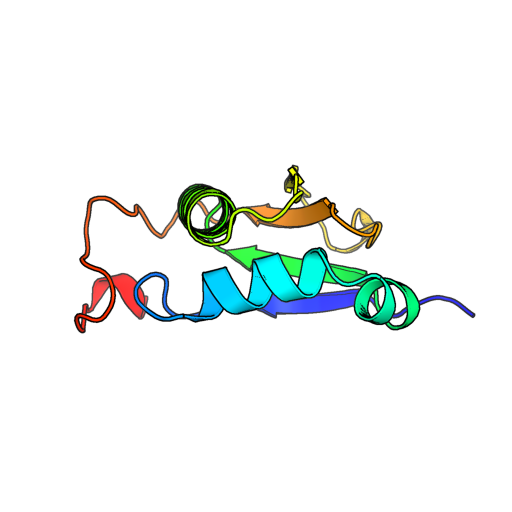HH-EEEEEE-HHHHHHHHHHHT---EEEE-SSGGG----TTEEEEEE-----TTSS-TTS--GGGG-

Nearest PDB structures (foldseek):
  4jqp-assembly1_B  TM=9.287E-01  e=7.123E-09  Paraburkholderia phymatum STM815
  6e85-assembly1_A  TM=8.705E-01  e=1.375E-07  Klebsiella pneumoniae subsp. pneumoniae
  6e85-assembly1_B  TM=8.705E-01  e=1.675E-07  Klebsiella pneumoniae subsp. pneumoniae
  2hi1-assembly1_B  TM=8.426E-01  e=8.125E-08  Salmonella enterica subsp. enterica serovar Typhimurium str. LT2
  2hi1-assembly1_A  TM=8.413E-01  e=3.455E-07  Salmonella enterica subsp. enterica serovar Typhimurium str. LT2

Solvent-accessible surface area (backbone atoms only — not comparable to full-atom values): 5615 Å² total; per-residue (Å²): 134,85,63,52,77,44,81,40,70,36,68,38,76,32,56,64,42,35,46,51,50,47,55,48,35,51,33,59,73,46,37,74,61,29,21,54,33,36,37,38,32,60,70,39,42,52,51,23,31,64,74,68,70,50,81,60,46,82,41,83,39,94,51,80,89,69,54,77,27,48,62,22,38,42,29,25,41,68,65,80,73,56,67,70,87,81,62,51,74,83,48,94,53,76,79,49,74,113

Mean predicted aligned error: 2.63 Å

pLDDT: mean 96.11, std 5.11, range [55.28, 98.75]

Foldseek 3Di:
DDAEEDEDEQAQLLECSLLVVQVLLQDPVNLVRHQYEYEEAPVSNVVSCVVNVGQADEDEDDDSVPGPSDRRYHYYPHPNQQPPVPDHRPDDDPSRVD

Radius of gyration: 13.06 Å; Cα contacts (8 Å, |Δi|>4): 187; chains: 1; bounding box: 32×17×34 Å

Sequence (98 aa):
MNRPIIAVPMGDPAGIGPEIIVKTIADPAVSALAKVLVIGDRRVLERAIACCQVPVQIRPVSTPGLCQGETGVLDLIDLDNADPTRYALGKVSALCGQ